Protein AF-A0A660QEF8-F1 (afdb_monomer)

Foldseek 3Di:
DDPPDDDDFDQDPVRDTDQDPSNCVVLVHDDPPWDWDWDADPVGDIDIHIDDDDDD

Secondary structure (DSSP, 8-state):
---------PPPTTS--PPPHHHHHHTT---TTPEEEEEE-TTS-EEEEEE-PPP-

Radius of gyration: 13.05 Å; Cα contacts (8 Å, |Δi|>4): 47; chains: 1; bounding box: 26×29×38 Å

Solvent-accessible surface area (backbone atoms only — not comparable to full-atom values): 3949 Å² total; per-residue (Å²): 131,84,84,77,87,84,83,81,63,68,74,43,98,85,75,45,63,66,80,43,68,72,55,29,57,74,54,73,58,77,59,92,88,61,39,77,44,80,46,72,45,98,86,70,49,75,51,77,44,70,46,79,79,78,82,129

Nearest PDB structures (foldseek):
  5lnl-assembly2_F  TM=5.735E-01  e=4.792E+00  Haemophilus influenzae
  5lnl-assembly2_E  TM=3.943E-01  e=5.478E+00  Haemophilus influenzae
  9c3c-assembly1_d  TM=3.491E-01  e=8.187E+00  Oryctolagus cuniculus
  8yt8-assembly1_D  TM=3.398E-01  e=8.753E+00  Mus musculus

pLDDT: mean 87.84, std 11.93, range [47.53, 96.38]

Sequence (56 aa):
MSKEFFASAKVTVRKQIAIPKKVQEKLGGVEEGDYILFYETPDGKIFIKKGKIKPL

Mean predicted aligned error: 5.2 Å

Structure (mmCIF, N/CA/C/O backbone):
data_AF-A0A660QEF8-F1
#
_entry.id   AF-A0A660QEF8-F1
#
loop_
_atom_site.group_PDB
_atom_site.id
_atom_site.type_symbol
_atom_site.label_atom_id
_atom_site.label_alt_id
_atom_site.label_comp_id
_atom_site.label_asym_id
_atom_site.label_entity_id
_atom_site.label_seq_id
_atom_site.pdbx_PDB_ins_code
_atom_site.Cartn_x
_atom_site.Cartn_y
_atom_site.Cartn_z
_atom_site.occupancy
_atom_site.B_iso_or_equiv
_atom_site.auth_seq_id
_atom_site.auth_comp_id
_atom_site.auth_asym_id
_atom_site.auth_atom_id
_atom_site.pdbx_PDB_model_num
ATOM 1 N N . MET A 1 1 ? 9.612 17.329 14.591 1.00 47.53 1 MET A N 1
ATOM 2 C CA . MET A 1 1 ? 8.254 16.757 14.726 1.00 47.53 1 MET A CA 1
ATOM 3 C C . MET A 1 1 ? 8.386 15.281 15.054 1.00 47.53 1 MET A C 1
ATOM 5 O O . MET A 1 1 ? 9.130 14.595 14.357 1.00 47.53 1 MET A O 1
ATOM 9 N N . SER A 1 2 ? 7.735 14.812 16.118 1.00 55.97 2 SER A N 1
ATOM 10 C CA . SER A 1 2 ? 7.645 13.386 16.445 1.00 55.97 2 SER A CA 1
ATOM 11 C C . SER A 1 2 ? 6.915 12.663 15.312 1.00 55.97 2 SER A C 1
ATOM 13 O O . SER A 1 2 ? 5.870 13.110 14.845 1.00 55.97 2 SER A O 1
ATOM 15 N N . LYS A 1 3 ? 7.484 11.561 14.815 1.00 74.88 3 LYS A N 1
ATOM 16 C CA . LYS A 1 3 ? 6.761 10.678 13.897 1.00 74.88 3 LYS A CA 1
ATOM 17 C C . LYS A 1 3 ? 5.766 9.889 14.738 1.00 74.88 3 LYS A C 1
ATOM 19 O O . LYS A 1 3 ? 6.159 8.934 15.402 1.00 74.88 3 LYS A O 1
ATOM 24 N N . GLU A 1 4 ? 4.507 10.305 14.750 1.00 83.38 4 GLU A N 1
ATOM 25 C CA . GLU A 1 4 ? 3.457 9.506 15.376 1.00 83.38 4 GLU A CA 1
ATOM 26 C C . GLU A 1 4 ? 3.216 8.256 14.531 1.00 83.38 4 GLU A C 1
ATOM 28 O O . GLU A 1 4 ? 2.824 8.321 13.363 1.00 83.38 4 GLU A O 1
ATOM 33 N N . PHE A 1 5 ? 3.508 7.096 15.117 1.00 87.56 5 PHE A N 1
ATOM 34 C CA . PHE A 1 5 ? 3.190 5.823 14.498 1.00 87.56 5 PHE A CA 1
ATOM 35 C C . PHE A 1 5 ? 1.670 5.674 14.412 1.00 87.56 5 PHE A C 1
ATOM 37 O O . PHE A 1 5 ? 0.972 5.716 15.422 1.00 87.56 5 PHE A O 1
ATOM 44 N N . PHE A 1 6 ? 1.161 5.483 13.197 1.00 89.56 6 PHE A N 1
ATOM 45 C CA . PHE A 1 6 ? -0.278 5.451 12.950 1.00 89.56 6 PHE A CA 1
ATOM 46 C C . PHE A 1 6 ? -0.793 4.067 12.525 1.00 89.56 6 PHE A C 1
ATOM 48 O O . PHE A 1 6 ? -1.843 3.622 12.994 1.00 89.56 6 PHE A O 1
ATOM 55 N N . ALA A 1 7 ? -0.070 3.381 11.638 1.00 93.19 7 ALA A N 1
ATOM 56 C CA . ALA A 1 7 ? -0.411 2.047 11.154 1.00 93.19 7 ALA A CA 1
ATOM 57 C C . ALA A 1 7 ? 0.810 1.380 10.504 1.00 93.19 7 ALA A C 1
ATOM 59 O O . ALA A 1 7 ? 1.731 2.059 10.050 1.00 93.19 7 ALA A O 1
ATOM 60 N N . SER A 1 8 ? 0.783 0.053 10.405 1.00 94.88 8 SER A N 1
ATOM 61 C CA . SER A 1 8 ? 1.749 -0.740 9.642 1.00 94.88 8 SER A CA 1
ATOM 62 C C . SER A 1 8 ? 1.030 -1.821 8.839 1.00 94.88 8 SER A C 1
ATOM 64 O O . SER A 1 8 ? -0.083 -2.230 9.172 1.00 94.88 8 SER A O 1
ATOM 66 N N . ALA A 1 9 ? 1.667 -2.278 7.764 1.00 95.38 9 ALA A N 1
ATOM 67 C CA . ALA A 1 9 ? 1.212 -3.407 6.967 1.00 95.38 9 ALA A CA 1
ATOM 68 C C . ALA A 1 9 ? 2.403 -4.316 6.667 1.00 95.38 9 ALA A C 1
ATOM 70 O O . ALA A 1 9 ? 3.507 -3.841 6.393 1.00 95.38 9 ALA A O 1
ATOM 71 N N . LYS A 1 10 ? 2.179 -5.629 6.711 1.00 96.31 10 LYS A N 1
ATOM 72 C CA . LYS A 1 10 ? 3.190 -6.607 6.315 1.00 96.31 10 LYS A CA 1
ATOM 73 C C . LYS A 1 10 ? 3.208 -6.720 4.793 1.00 96.31 10 LYS A C 1
ATOM 75 O O . LYS A 1 10 ? 2.166 -6.940 4.178 1.00 96.31 10 LYS A O 1
ATOM 80 N N . VAL A 1 11 ? 4.396 -6.615 4.203 1.00 96.19 11 VAL A N 1
ATOM 81 C CA . VAL A 1 11 ? 4.596 -6.912 2.782 1.00 96.19 11 VAL A CA 1
ATOM 82 C C . VAL A 1 11 ? 4.496 -8.422 2.583 1.00 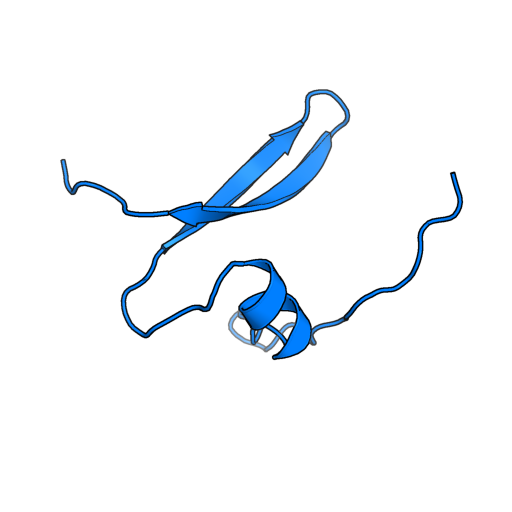96.19 11 VAL A C 1
ATOM 84 O O . VAL A 1 11 ? 5.155 -9.205 3.269 1.00 96.19 11 VAL A O 1
ATOM 87 N N . THR A 1 12 ? 3.632 -8.834 1.666 1.00 95.75 12 THR A N 1
ATOM 88 C CA . THR A 1 12 ? 3.438 -10.242 1.307 1.00 95.75 12 THR A CA 1
ATOM 89 C C . THR A 1 12 ? 4.431 -10.682 0.228 1.00 95.75 12 THR A C 1
ATOM 91 O O . THR A 1 12 ? 5.093 -9.858 -0.402 1.00 95.75 12 THR A O 1
ATOM 94 N N . VAL A 1 13 ? 4.507 -11.990 -0.041 1.00 95.19 13 VAL A N 1
ATOM 95 C CA . VAL A 1 13 ? 5.421 -12.573 -1.047 1.00 95.19 13 VAL A CA 1
ATOM 96 C C . VAL A 1 13 ? 5.238 -11.991 -2.454 1.00 95.19 13 VAL A C 1
ATOM 98 O O . VAL A 1 13 ? 6.191 -11.914 -3.221 1.00 95.19 13 VAL A O 1
ATOM 101 N N . ARG A 1 14 ? 4.030 -11.514 -2.780 1.00 96.38 14 ARG A N 1
ATOM 102 C CA . ARG A 1 14 ? 3.715 -10.870 -4.065 1.00 96.38 14 ARG A CA 1
ATOM 103 C C . ARG A 1 14 ? 4.039 -9.374 -4.091 1.00 96.38 14 ARG A C 1
ATOM 105 O O . ARG A 1 14 ? 3.605 -8.683 -5.004 1.00 96.38 14 ARG A O 1
ATOM 112 N N . LYS A 1 15 ? 4.765 -8.863 -3.089 1.00 95.56 15 LYS A N 1
ATOM 113 C CA . LYS A 1 15 ? 5.048 -7.429 -2.899 1.00 95.56 15 LYS A CA 1
ATOM 114 C C . LYS A 1 15 ? 3.775 -6.584 -2.745 1.00 95.56 15 LYS A C 1
ATOM 116 O O . LYS A 1 15 ? 3.770 -5.397 -3.044 1.00 95.56 15 LYS A O 1
ATOM 121 N N . GLN A 1 16 ? 2.697 -7.200 -2.260 1.00 94.12 16 GLN A N 1
ATOM 122 C CA . GLN A 1 16 ? 1.431 -6.531 -1.973 1.00 94.12 16 GLN A CA 1
ATOM 123 C C . GLN A 1 16 ? 1.336 -6.223 -0.481 1.00 94.12 16 GLN A C 1
ATOM 125 O O . GLN A 1 16 ? 1.784 -7.022 0.349 1.00 94.12 16 GLN A O 1
ATOM 130 N N . ILE A 1 17 ? 0.706 -5.100 -0.151 1.00 93.88 17 ILE A N 1
ATOM 131 C CA . ILE A 1 17 ? 0.289 -4.767 1.210 1.00 93.88 17 ILE A CA 1
ATOM 132 C C . ILE A 1 17 ? -1.234 -4.728 1.268 1.00 93.88 17 ILE A C 1
ATOM 134 O O . ILE A 1 17 ? -1.884 -4.221 0.357 1.00 93.88 17 ILE A O 1
ATOM 138 N N . ALA A 1 18 ? -1.804 -5.236 2.357 1.00 93.50 18 ALA A N 1
ATOM 139 C CA . ALA A 1 18 ? -3.179 -4.909 2.698 1.00 93.50 18 ALA A CA 1
ATOM 140 C C . ALA A 1 18 ? -3.201 -3.488 3.268 1.00 93.50 18 ALA A C 1
ATOM 142 O O . ALA A 1 18 ? -2.393 -3.167 4.142 1.00 93.50 18 ALA A O 1
ATOM 143 N N . ILE A 1 19 ? -4.113 -2.640 2.795 1.00 93.06 19 ILE A N 1
ATOM 144 C CA . ILE A 1 19 ? -4.285 -1.295 3.351 1.00 93.06 19 ILE A CA 1
ATOM 145 C C . ILE A 1 19 ? -4.968 -1.454 4.718 1.00 93.06 19 ILE A C 1
ATOM 147 O O . ILE A 1 19 ? -6.094 -1.949 4.759 1.00 93.06 19 ILE A O 1
ATOM 151 N N . PRO A 1 20 ? -4.340 -1.075 5.849 1.00 94.56 20 PRO A N 1
ATOM 152 C CA . PRO A 1 20 ? -4.963 -1.225 7.163 1.00 94.56 20 PRO A CA 1
ATOM 153 C C . PRO A 1 20 ? -6.257 -0.414 7.263 1.00 94.56 20 PRO A C 1
ATOM 155 O O . PRO A 1 20 ? -6.317 0.696 6.738 1.00 94.56 20 PRO A O 1
ATOM 158 N N . LYS A 1 21 ? -7.260 -0.910 8.000 1.00 93.06 21 LYS A N 1
ATOM 159 C CA . LYS A 1 21 ? -8.580 -0.259 8.128 1.00 93.06 21 LYS A CA 1
ATOM 160 C C . LYS A 1 21 ? -8.488 1.235 8.474 1.00 93.06 21 LYS A C 1
ATOM 162 O O . LYS A 1 21 ? -9.085 2.061 7.798 1.00 93.06 21 LYS A O 1
ATOM 167 N N . LYS A 1 22 ? -7.628 1.594 9.434 1.00 93.56 22 LYS A N 1
ATOM 168 C CA . LYS A 1 22 ? -7.380 2.996 9.818 1.00 93.56 22 LYS A CA 1
ATOM 169 C C . LYS A 1 22 ? -6.861 3.865 8.660 1.00 93.56 22 LYS A C 1
ATOM 171 O O . LYS A 1 22 ? -7.186 5.045 8.572 1.00 93.56 22 LYS A O 1
ATOM 176 N N . VAL A 1 23 ? -6.026 3.304 7.781 1.00 94.12 23 VAL A N 1
ATOM 177 C CA . VAL A 1 23 ? -5.514 4.008 6.593 1.00 94.12 23 VAL A CA 1
ATOM 178 C C . VAL A 1 23 ? -6.627 4.171 5.559 1.00 94.12 23 VAL A C 1
ATOM 180 O O . VAL A 1 23 ? -6.757 5.254 5.002 1.00 94.12 23 VAL A O 1
ATOM 183 N N . GLN A 1 24 ? -7.463 3.147 5.353 1.00 92.88 24 GLN A N 1
ATOM 184 C CA . GLN A 1 24 ? -8.627 3.232 4.459 1.00 92.88 24 GLN A CA 1
ATOM 185 C C . GLN A 1 24 ? -9.586 4.349 4.896 1.00 92.88 24 GLN A C 1
ATOM 187 O O . GLN A 1 24 ? -9.976 5.179 4.080 1.00 92.88 24 GLN A O 1
ATOM 192 N N . GLU A 1 25 ? -9.906 4.417 6.190 1.00 92.75 25 GLU A N 1
ATOM 193 C CA . GLU A 1 25 ? -10.762 5.459 6.772 1.00 92.75 25 GLU A CA 1
ATOM 194 C C . GLU A 1 25 ? -10.179 6.860 6.533 1.00 92.75 25 GLU A C 1
ATOM 196 O O . GLU A 1 25 ? -10.885 7.757 6.074 1.00 92.75 25 GLU A O 1
ATOM 201 N N . LYS A 1 26 ? -8.867 7.045 6.745 1.00 92.56 26 LYS A N 1
ATOM 202 C CA . LYS A 1 26 ? -8.187 8.326 6.472 1.00 92.56 26 LYS A CA 1
ATOM 203 C C . LYS A 1 26 ? -8.146 8.709 4.993 1.00 92.56 26 LYS A C 1
ATOM 205 O O . LYS A 1 26 ? -8.063 9.894 4.688 1.00 92.56 26 LYS A O 1
ATOM 210 N N . LEU A 1 27 ? -8.184 7.735 4.088 1.00 91.56 27 LEU A N 1
ATOM 211 C CA . LEU A 1 27 ? -8.259 7.973 2.646 1.00 91.56 27 LEU A CA 1
ATOM 212 C C . LEU A 1 27 ? -9.685 8.313 2.170 1.00 91.56 27 LEU A C 1
ATOM 214 O O . LEU A 1 27 ? -9.866 8.564 0.980 1.00 91.56 27 LEU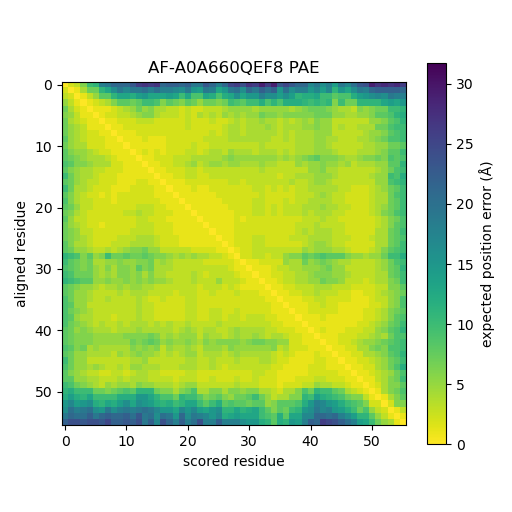 A O 1
ATOM 218 N N . GLY A 1 28 ? -10.674 8.353 3.073 1.00 90.38 28 GLY A N 1
ATOM 219 C CA . GLY A 1 28 ? -12.083 8.595 2.743 1.00 90.38 28 GLY A CA 1
ATOM 220 C C . GLY A 1 28 ? -12.827 7.337 2.288 1.00 90.38 28 GLY A C 1
ATOM 221 O O . GLY A 1 28 ? -13.798 7.441 1.545 1.00 90.38 28 GLY A O 1
ATOM 222 N N . GLY A 1 29 ? -12.354 6.157 2.704 1.00 87.06 29 GLY A N 1
ATOM 223 C CA . GLY A 1 29 ? -12.826 4.857 2.225 1.00 87.06 29 GLY A CA 1
ATOM 224 C C . GLY A 1 29 ? -12.125 4.442 0.930 1.00 87.06 29 GLY A C 1
ATOM 225 O O . GLY A 1 29 ? -11.889 5.268 0.048 1.00 87.06 29 GLY A O 1
ATOM 226 N N . VAL A 1 30 ? -11.775 3.161 0.814 1.00 88.62 30 VAL A N 1
ATOM 227 C CA . VAL A 1 30 ? -11.169 2.562 -0.387 1.00 88.62 30 VAL A CA 1
ATOM 228 C C . VAL A 1 30 ? -12.039 1.384 -0.795 1.00 88.62 30 VAL A C 1
ATOM 230 O O . VAL A 1 30 ? -12.268 0.493 0.021 1.00 88.62 30 VAL A O 1
ATOM 233 N N . GLU A 1 31 ? -12.523 1.396 -2.030 1.00 88.25 31 GLU A N 1
ATOM 234 C CA . GLU A 1 31 ? -13.387 0.355 -2.585 1.00 88.25 31 GLU A CA 1
ATOM 235 C C . GLU A 1 31 ? -12.645 -0.469 -3.640 1.00 88.25 31 GLU A C 1
ATOM 237 O O . GLU A 1 31 ? -11.578 -0.094 -4.132 1.00 88.25 31 GLU A O 1
ATOM 242 N N . GLU A 1 32 ? -13.198 -1.632 -3.979 1.00 85.88 32 GLU A N 1
ATOM 243 C CA . GLU A 1 32 ? -12.666 -2.444 -5.069 1.00 85.88 32 GLU A CA 1
ATOM 244 C C . GLU A 1 32 ? -12.735 -1.665 -6.393 1.00 85.88 32 GLU A C 1
ATOM 246 O O . GLU A 1 32 ? -13.758 -1.074 -6.730 1.00 85.88 32 GLU A O 1
ATOM 251 N N . GLY A 1 33 ? -11.624 -1.636 -7.133 1.00 85.81 33 GLY A N 1
ATOM 252 C C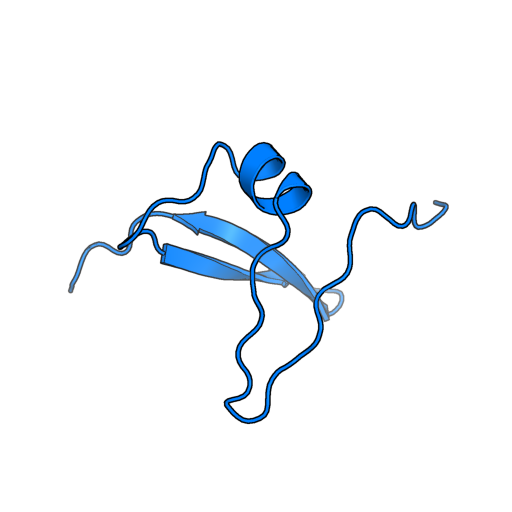A . GLY A 1 33 ? -11.495 -0.862 -8.372 1.00 85.81 33 GLY A CA 1
ATOM 253 C C . GLY A 1 33 ? -11.013 0.583 -8.190 1.00 85.81 33 GLY A C 1
ATOM 254 O O . GLY A 1 33 ? -10.669 1.224 -9.184 1.00 85.81 33 GLY A O 1
ATOM 255 N N . ASP A 1 34 ? -10.916 1.095 -6.956 1.00 88.62 34 ASP A N 1
ATOM 256 C CA . ASP A 1 34 ? -10.255 2.377 -6.698 1.00 88.62 34 ASP A CA 1
ATOM 257 C C . ASP A 1 34 ? -8.746 2.294 -6.956 1.00 88.62 34 ASP A C 1
ATOM 259 O O . ASP A 1 34 ? -8.088 1.280 -6.706 1.0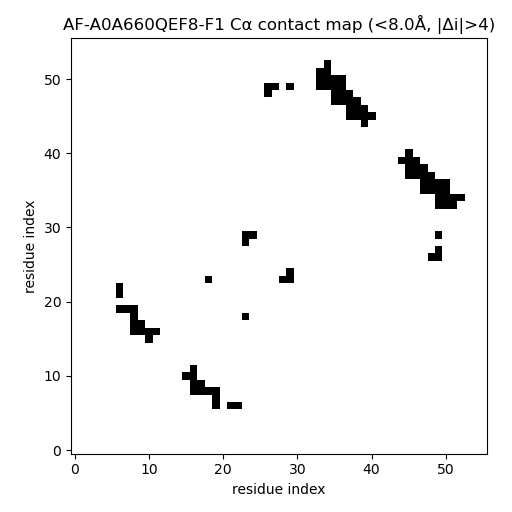0 88.62 34 ASP A O 1
ATOM 263 N N . TYR A 1 35 ? -8.166 3.418 -7.376 1.00 89.69 35 TYR A N 1
ATOM 264 C CA . TYR A 1 35 ? -6.724 3.539 -7.538 1.00 89.69 35 TYR A CA 1
ATOM 265 C C . TYR A 1 35 ? -6.091 4.222 -6.327 1.00 89.69 35 TYR A C 1
ATOM 267 O O . TYR A 1 35 ? -6.575 5.239 -5.820 1.00 89.69 35 TYR A O 1
ATOM 275 N N . ILE A 1 36 ? -4.941 3.691 -5.913 1.00 92.06 36 ILE A N 1
ATOM 276 C CA . ILE A 1 36 ? -4.030 4.358 -4.987 1.00 92.06 36 ILE A CA 1
ATOM 277 C C . ILE A 1 36 ? -2.900 4.978 -5.800 1.00 92.06 3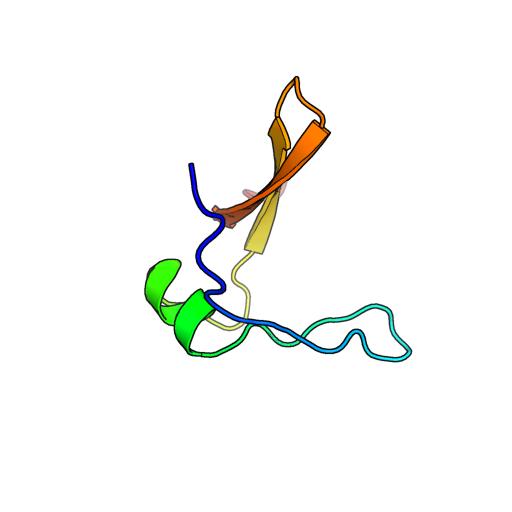6 ILE A C 1
ATOM 279 O O . ILE A 1 36 ? -2.148 4.284 -6.483 1.00 92.06 36 ILE A O 1
ATOM 283 N N . LEU A 1 37 ? -2.800 6.299 -5.731 1.00 92.25 37 LEU A N 1
ATOM 284 C CA . LEU A 1 37 ? -1.767 7.083 -6.388 1.00 92.25 37 LEU A CA 1
ATOM 285 C C . LEU A 1 37 ? -0.581 7.243 -5.444 1.00 92.25 37 LEU A C 1
ATOM 287 O O . LEU A 1 37 ? -0.764 7.592 -4.276 1.00 92.25 37 LEU A O 1
ATOM 291 N N . PHE A 1 38 ? 0.620 7.018 -5.965 1.00 93.12 38 PHE A N 1
ATOM 292 C CA . PHE A 1 38 ? 1.875 7.188 -5.244 1.00 93.12 38 PHE A CA 1
ATOM 293 C C . PHE A 1 38 ? 2.521 8.496 -5.677 1.00 93.12 38 PHE A C 1
ATOM 295 O O . PHE A 1 38 ? 2.580 8.803 -6.867 1.00 93.12 38 PHE A O 1
ATOM 302 N N . TYR A 1 39 ? 3.007 9.253 -4.707 1.00 93.75 39 TYR A N 1
ATOM 303 C CA . TYR A 1 39 ? 3.709 10.505 -4.930 1.00 93.75 39 TYR A CA 1
ATOM 304 C C . TYR A 1 39 ? 5.021 10.485 -4.168 1.00 93.75 39 TYR A C 1
ATOM 306 O O . TYR A 1 39 ? 5.094 9.943 -3.064 1.00 93.75 39 TYR A O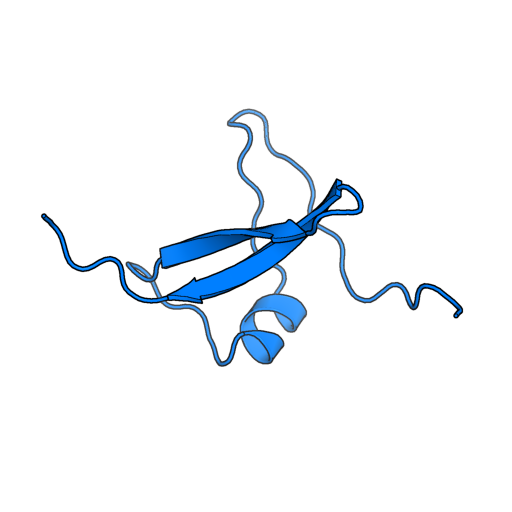 1
ATOM 314 N N . GLU A 1 40 ? 6.020 11.132 -4.746 1.00 96.38 40 GLU A N 1
ATOM 315 C CA . GLU A 1 40 ? 7.309 11.374 -4.123 1.00 96.38 40 GLU A CA 1
ATOM 316 C C . GLU A 1 40 ? 7.482 12.881 -3.936 1.00 96.38 40 GLU A C 1
ATOM 318 O O . GLU A 1 40 ? 7.239 13.675 -4.849 1.00 96.38 40 GLU A O 1
ATOM 323 N N . THR A 1 41 ? 7.830 13.296 -2.724 1.00 94.19 41 THR A N 1
ATOM 324 C CA . THR A 1 41 ? 8.203 14.683 -2.444 1.00 94.19 41 THR A CA 1
ATOM 325 C C . THR A 1 41 ? 9.657 14.941 -2.855 1.00 94.19 41 THR A C 1
ATOM 327 O O . THR A 1 41 ? 10.449 14.003 -2.916 1.00 94.19 41 THR A O 1
ATOM 330 N N . PRO A 1 42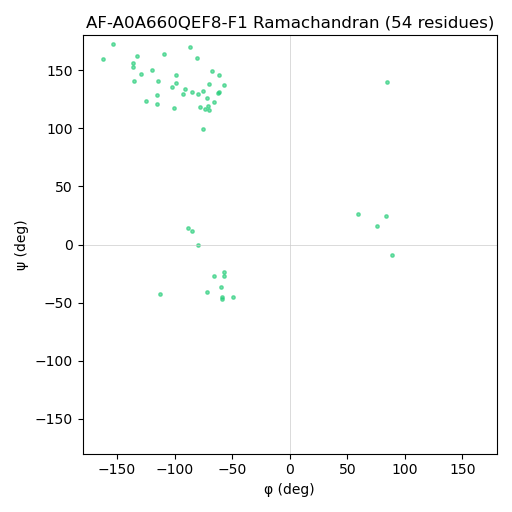 ? 10.073 16.207 -3.056 1.00 95.69 42 PRO A N 1
ATOM 331 C CA . PRO A 1 42 ? 11.471 16.532 -3.360 1.00 95.69 42 PRO A CA 1
ATOM 332 C C . PRO A 1 42 ? 12.486 16.054 -2.307 1.00 95.69 42 PRO A C 1
ATOM 334 O O . PRO A 1 42 ? 13.652 15.857 -2.627 1.00 95.69 42 PRO A O 1
ATOM 337 N N . ASP A 1 43 ? 12.058 15.856 -1.055 1.00 95.25 43 ASP A N 1
ATOM 338 C CA . ASP A 1 43 ? 12.871 15.287 0.028 1.00 95.25 43 ASP A CA 1
ATOM 339 C C . ASP A 1 43 ? 12.816 13.744 0.100 1.00 95.25 43 ASP A C 1
ATOM 341 O O . ASP A 1 43 ? 13.222 13.162 1.106 1.00 95.25 43 ASP A O 1
ATOM 345 N N . GLY A 1 44 ? 12.309 13.078 -0.944 1.00 93.81 44 GLY A N 1
ATOM 346 C CA . GLY A 1 44 ? 12.313 11.618 -1.099 1.00 93.81 44 GLY A CA 1
ATOM 347 C C . GLY A 1 44 ? 11.285 10.877 -0.241 1.00 93.81 44 GLY A C 1
ATOM 348 O O . GLY A 1 44 ? 11.404 9.669 -0.025 1.00 93.81 44 GLY A O 1
ATOM 349 N N . LYS A 1 45 ? 10.274 11.567 0.304 1.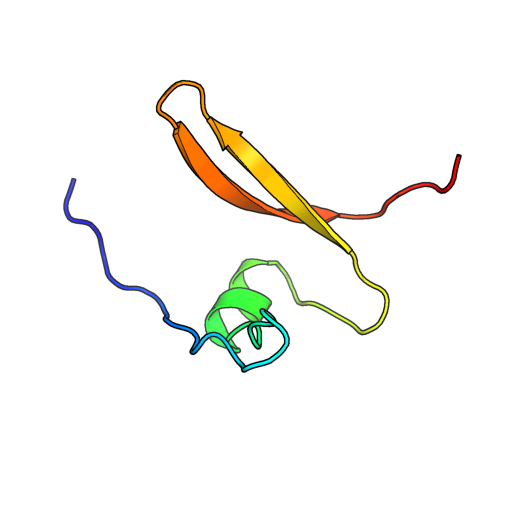00 93.19 45 LYS A N 1
ATOM 350 C CA . LYS A 1 45 ? 9.197 10.904 1.050 1.00 93.19 45 LYS A CA 1
ATOM 351 C C . LYS A 1 45 ? 8.127 10.417 0.090 1.00 93.19 45 LYS A C 1
ATOM 353 O O . LYS A 1 45 ? 7.599 11.179 -0.715 1.00 93.19 45 LYS A O 1
ATOM 358 N N . ILE A 1 46 ? 7.739 9.159 0.265 1.00 92.62 46 ILE A N 1
ATOM 359 C CA . ILE A 1 46 ? 6.634 8.558 -0.475 1.00 92.62 46 ILE A CA 1
ATOM 360 C C . ILE A 1 46 ? 5.346 8.727 0.329 1.00 92.62 46 ILE A C 1
ATOM 362 O O . ILE A 1 46 ? 5.288 8.380 1.512 1.00 92.62 46 ILE A O 1
ATOM 366 N N . PHE A 1 47 ? 4.299 9.228 -0.316 1.00 92.12 47 PHE A N 1
ATOM 367 C CA . PHE A 1 47 ? 2.950 9.260 0.240 1.00 92.12 47 PHE A CA 1
ATOM 368 C C . PHE A 1 47 ? 1.930 8.757 -0.777 1.00 92.12 47 PHE A C 1
ATOM 370 O O . PHE A 1 47 ? 2.195 8.683 -1.976 1.00 92.12 47 PHE A O 1
ATOM 377 N N . ILE A 1 48 ? 0.750 8.396 -0.275 1.00 93.12 48 ILE A N 1
ATOM 378 C CA . ILE A 1 48 ? -0.336 7.852 -1.087 1.00 93.12 48 ILE A CA 1
ATOM 379 C C . ILE A 1 48 ? -1.582 8.732 -1.016 1.00 93.12 48 ILE A C 1
ATOM 381 O O . ILE A 1 48 ? -1.842 9.368 0.008 1.00 93.12 48 ILE A O 1
ATOM 385 N N . LYS A 1 49 ? -2.375 8.742 -2.090 1.00 91.94 49 LYS A N 1
ATOM 386 C CA . LYS A 1 49 ? -3.735 9.305 -2.112 1.00 91.94 49 LYS A CA 1
ATOM 387 C C . LYS A 1 49 ? -4.690 8.365 -2.840 1.00 91.94 49 LYS A C 1
ATOM 389 O O . LYS A 1 49 ? -4.279 7.649 -3.748 1.00 91.94 49 LYS A O 1
ATOM 394 N N . LYS A 1 50 ? -5.973 8.413 -2.481 1.00 91.44 50 LYS A N 1
ATOM 395 C CA . LYS A 1 50 ? -7.039 7.836 -3.305 1.00 91.44 50 LYS A CA 1
ATOM 396 C C . LYS A 1 50 ? -7.213 8.686 -4.564 1.00 91.44 50 LYS A C 1
ATOM 398 O O . LYS A 1 50 ? -7.183 9.915 -4.488 1.00 91.44 50 LYS A O 1
ATOM 403 N N . GLY A 1 51 ? -7.393 8.045 -5.711 1.00 83.44 51 GLY A N 1
ATOM 404 C CA . GLY A 1 51 ? -7.609 8.729 -6.978 1.00 83.44 51 GLY A CA 1
ATOM 405 C C . GLY A 1 51 ? -8.404 7.892 -7.970 1.00 83.44 51 GLY A C 1
ATOM 406 O O . GLY A 1 51 ? -8.680 6.717 -7.750 1.00 83.44 51 GLY A O 1
ATOM 407 N N . LYS A 1 52 ? -8.762 8.526 -9.085 1.00 77.31 52 LYS A N 1
ATOM 408 C CA . LYS A 1 52 ? -9.329 7.865 -10.260 1.00 77.31 52 LYS A CA 1
ATOM 409 C C . LYS A 1 52 ? -8.338 8.047 -11.398 1.00 77.31 52 LYS A C 1
ATOM 411 O O . LYS A 1 52 ? -8.022 9.185 -11.742 1.00 77.31 52 LYS A O 1
ATOM 416 N N . ILE A 1 53 ? -7.838 6.955 -11.965 1.00 71.50 53 ILE A N 1
ATOM 417 C CA . ILE A 1 53 ? -7.124 7.034 -13.238 1.00 71.50 53 ILE A CA 1
ATOM 418 C C . ILE A 1 53 ? -8.200 7.154 -14.315 1.00 71.50 53 ILE A C 1
ATOM 420 O O . ILE A 1 53 ? -9.044 6.270 -14.442 1.00 71.50 53 ILE A O 1
ATOM 424 N N . LYS A 1 54 ? -8.211 8.263 -15.064 1.00 58.53 54 LYS A N 1
ATOM 425 C CA . LYS A 1 54 ? -8.902 8.258 -16.354 1.00 58.53 54 LYS A CA 1
ATOM 426 C C . LYS A 1 54 ? -8.046 7.392 -17.281 1.00 58.53 54 LYS A C 1
ATOM 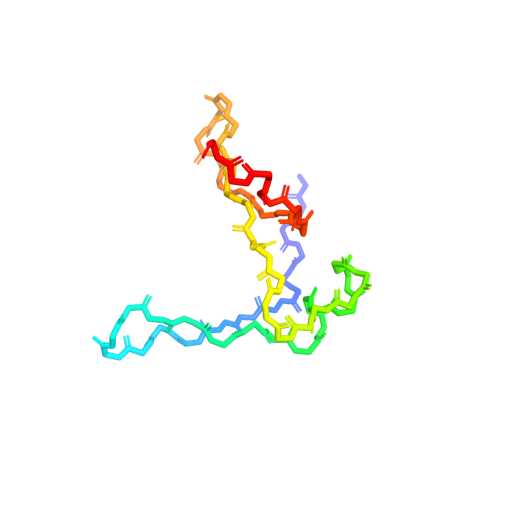428 O O . LYS A 1 54 ? -6.869 7.729 -17.431 1.00 58.53 54 LYS A O 1
ATOM 433 N N . PRO A 1 55 ? -8.567 6.281 -17.826 1.00 57.06 55 PRO A N 1
ATOM 434 C CA . PRO A 1 55 ? -7.833 5.546 -18.845 1.00 57.06 55 PRO A CA 1
ATOM 435 C C . PRO A 1 55 ? -7.522 6.505 -20.003 1.00 57.06 55 PRO A C 1
ATOM 437 O O . PRO A 1 55 ? -8.357 7.352 -20.335 1.00 57.06 55 PRO A O 1
ATOM 440 N N . LEU A 1 56 ? -6.291 6.417 -20.513 1.00 48.66 56 LEU A N 1
ATOM 441 C CA . LEU A 1 56 ? -5.870 7.091 -21.743 1.00 48.66 56 LEU A CA 1
ATOM 442 C C . LEU A 1 56 ? -6.651 6.538 -22.937 1.00 48.66 56 LEU A C 1
ATOM 444 O O . LEU A 1 56 ? -6.878 5.306 -22.952 1.00 48.66 56 LEU A O 1
#